Protein AF-A0A1U7NPC9-F1 (afdb_monomer_lite)

Organism: NCBI:txid1862672

Structure (mmCIF, N/CA/C/O backbone):
data_AF-A0A1U7NPC9-F1
#
_entry.id   AF-A0A1U7NPC9-F1
#
loop_
_atom_site.group_PDB
_atom_site.id
_atom_site.type_symbol
_atom_site.label_atom_id
_atom_site.label_alt_id
_atom_site.label_comp_id
_atom_site.label_asym_id
_atom_site.label_entity_id
_atom_site.label_seq_id
_atom_site.pdbx_PDB_ins_code
_atom_site.Cartn_x
_atom_site.Cartn_y
_atom_site.Cartn_z
_atom_site.occupancy
_atom_site.B_iso_or_equiv
_atom_site.auth_seq_id
_atom_site.auth_comp_id
_atom_site.auth_asym_id
_atom_site.auth_atom_id
_atom_site.pdbx_PDB_model_num
ATOM 1 N N . MET A 1 1 ? -21.004 -5.053 -0.725 1.00 78.94 1 MET A N 1
ATOM 2 C CA . MET A 1 1 ? -20.638 -3.630 -0.876 1.00 78.94 1 MET A CA 1
ATOM 3 C C . MET A 1 1 ? -19.327 -3.450 -0.139 1.00 78.94 1 MET A C 1
ATOM 5 O O . MET A 1 1 ? -19.236 -3.995 0.951 1.00 78.94 1 MET A O 1
ATOM 9 N N . LYS A 1 2 ? -18.333 -2.809 -0.755 1.00 88.62 2 LYS A N 1
ATOM 10 C CA . LYS A 1 2 ? -17.000 -2.574 -0.176 1.00 88.62 2 LYS A CA 1
ATOM 11 C C . LYS A 1 2 ? -16.829 -1.074 0.051 1.00 88.62 2 LYS A C 1
ATOM 13 O O . LYS A 1 2 ? -17.368 -0.301 -0.744 1.00 88.62 2 LYS A O 1
ATOM 18 N N . LEU A 1 3 ? -16.157 -0.678 1.129 1.00 96.06 3 LEU A N 1
ATOM 19 C CA . LEU A 1 3 ? -15.933 0.728 1.478 1.00 96.06 3 LEU A CA 1
ATOM 20 C C . LEU A 1 3 ? -14.431 0.991 1.530 1.00 96.06 3 LEU A C 1
ATOM 22 O O . LEU A 1 3 ? -13.695 0.305 2.239 1.00 96.06 3 LEU A O 1
ATOM 26 N N . GLY A 1 4 ? -13.998 1.980 0.750 1.00 96.75 4 GLY A N 1
ATOM 27 C CA . GLY A 1 4 ? -12.592 2.317 0.575 1.00 96.75 4 GLY A CA 1
ATOM 28 C C . GLY A 1 4 ? -12.197 3.612 1.273 1.00 96.75 4 GLY A C 1
ATOM 29 O O . GLY A 1 4 ? -12.998 4.544 1.356 1.00 96.75 4 GLY A O 1
ATOM 30 N N . LEU A 1 5 ? -10.958 3.662 1.749 1.00 97.19 5 LEU A N 1
ATOM 31 C CA . LEU A 1 5 ? -10.271 4.886 2.152 1.00 97.19 5 LEU A CA 1
ATOM 32 C C . LEU A 1 5 ? -9.219 5.248 1.105 1.00 97.19 5 LEU A C 1
ATOM 34 O O . LEU A 1 5 ? -8.660 4.363 0.463 1.00 97.19 5 LEU A O 1
ATOM 38 N N . SER A 1 6 ? -8.929 6.537 0.966 1.00 96.06 6 SER A N 1
ATOM 39 C CA . SER A 1 6 ? -7.801 7.025 0.172 1.00 96.06 6 SER A CA 1
ATOM 40 C C . SER A 1 6 ? -6.737 7.567 1.111 1.00 96.06 6 SER A C 1
ATOM 42 O O . SER A 1 6 ? -7.057 8.311 2.038 1.00 96.06 6 SER A O 1
ATOM 44 N N . LEU A 1 7 ? -5.486 7.198 0.865 1.00 94.19 7 LEU A N 1
ATOM 45 C CA . LEU A 1 7 ? -4.335 7.639 1.632 1.00 94.19 7 LEU A CA 1
ATOM 46 C C . LEU A 1 7 ? -3.258 8.202 0.701 1.00 94.19 7 LEU A C 1
ATOM 48 O O . LEU A 1 7 ? -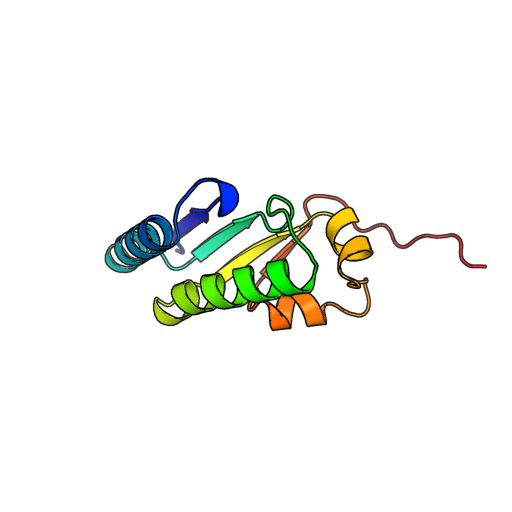2.930 7.604 -0.320 1.00 94.19 7 LEU A O 1
ATOM 52 N N . TYR A 1 8 ? -2.703 9.344 1.092 1.00 91.50 8 TYR A N 1
ATOM 53 C CA . TYR A 1 8 ? -1.580 10.005 0.434 1.00 91.50 8 TYR A CA 1
ATOM 54 C C . TYR A 1 8 ? -0.423 10.024 1.436 1.00 91.50 8 TYR A C 1
ATOM 56 O O . TYR A 1 8 ? -0.406 10.878 2.328 1.00 91.50 8 TYR A O 1
ATOM 64 N N . PRO A 1 9 ? 0.458 9.009 1.400 1.00 83.12 9 PRO A N 1
ATOM 65 C CA . PRO A 1 9 ? 1.355 8.716 2.512 1.00 83.12 9 PRO A CA 1
ATOM 66 C C . PRO A 1 9 ? 2.378 9.826 2.801 1.00 83.12 9 PRO A C 1
ATOM 68 O O . PRO A 1 9 ? 2.854 9.960 3.924 1.00 83.12 9 PRO A O 1
ATOM 71 N N . GLU A 1 10 ? 2.673 10.665 1.810 1.00 83.88 10 GLU A N 1
ATOM 72 C CA . GLU A 1 10 ? 3.558 11.824 1.917 1.00 83.88 10 GLU A CA 1
ATOM 73 C C . GLU A 1 10 ? 2.996 12.966 2.784 1.00 83.88 10 GLU A C 1
ATOM 75 O O . GLU A 1 10 ? 3.730 13.881 3.157 1.00 83.88 10 GLU A O 1
ATOM 80 N N . GLN A 1 11 ? 1.696 12.939 3.093 1.00 86.88 11 GLN A N 1
ATOM 81 C CA . GLN A 1 11 ? 0.996 14.039 3.764 1.00 86.88 11 GLN A CA 1
ATOM 82 C C . GLN A 1 11 ? 0.876 13.851 5.280 1.00 86.88 11 GLN A C 1
ATOM 84 O O . GLN A 1 11 ? 0.558 14.805 5.986 1.00 86.88 11 GLN A O 1
ATOM 89 N N . GLU A 1 12 ? 1.122 12.642 5.789 1.00 86.75 12 GLU A N 1
ATOM 90 C CA . GLU A 1 12 ? 0.770 12.248 7.155 1.00 86.75 12 GLU A CA 1
ATOM 91 C C . GLU A 1 12 ? 1.902 11.464 7.833 1.00 86.75 12 GLU A C 1
ATOM 93 O O . GLU A 1 12 ? 2.679 10.760 7.187 1.00 86.75 12 GLU A O 1
ATOM 98 N N . SER A 1 13 ? 1.990 11.537 9.164 1.00 91.12 13 SER A N 1
ATOM 99 C CA . SER A 1 13 ? 2.915 10.690 9.925 1.00 91.12 13 SER A CA 1
ATOM 100 C C . SER A 1 13 ? 2.432 9.236 9.981 1.00 91.12 13 SER A C 1
ATOM 102 O O . SER A 1 13 ? 1.237 8.946 9.880 1.00 91.12 13 SER A O 1
ATOM 104 N N . LYS A 1 14 ? 3.350 8.300 10.244 1.00 89.75 14 LYS A N 1
ATOM 105 C CA . LYS A 1 14 ? 3.024 6.873 10.404 1.00 89.75 14 LYS A CA 1
ATOM 106 C C . LYS A 1 14 ? 1.952 6.630 11.472 1.00 89.75 14 LYS A C 1
ATOM 108 O O . LYS A 1 14 ? 1.056 5.812 11.281 1.00 89.75 14 LYS A O 1
ATOM 113 N N . GLU A 1 15 ? 2.006 7.369 12.577 1.00 94.44 15 GLU A N 1
ATOM 114 C CA . GLU A 1 15 ? 1.040 7.270 13.673 1.00 94.44 15 GLU A CA 1
ATOM 115 C C . GLU A 1 15 ? -0.353 7.752 13.250 1.00 94.44 15 GLU A C 1
ATOM 117 O O . GLU A 1 15 ? -1.359 7.140 13.619 1.00 94.44 15 GLU A O 1
ATOM 122 N N . GLN A 1 16 ? -0.422 8.833 12.464 1.00 96.31 16 GLN A N 1
ATOM 123 C CA . GLN A 1 16 ? -1.681 9.356 11.930 1.00 96.31 16 GLN A CA 1
ATOM 124 C C . GLN A 1 16 ? -2.302 8.372 10.936 1.00 96.31 16 GLN A C 1
ATOM 126 O O . GLN A 1 16 ? -3.500 8.092 11.019 1.00 96.31 16 GLN A O 1
ATOM 131 N N . ILE A 1 17 ? -1.477 7.788 10.063 1.00 95.44 17 ILE A N 1
ATOM 132 C CA . ILE A 1 17 ? -1.888 6.753 9.112 1.00 95.44 17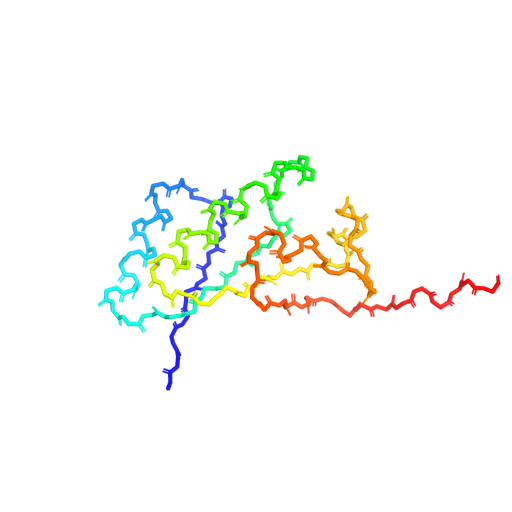 ILE A CA 1
ATOM 133 C C . ILE A 1 17 ? -2.467 5.545 9.851 1.00 95.44 17 ILE A C 1
ATOM 135 O O . ILE A 1 17 ? -3.593 5.128 9.579 1.00 95.44 17 ILE A O 1
ATOM 139 N N . GLU A 1 18 ? -1.746 5.000 10.832 1.00 96.06 18 GLU A N 1
ATOM 140 C CA . GLU A 1 18 ? -2.205 3.830 11.583 1.00 96.06 18 GLU A CA 1
ATOM 141 C C . GLU A 1 18 ? -3.513 4.115 12.341 1.00 96.06 18 GLU A C 1
ATOM 143 O O . GLU A 1 18 ? -4.431 3.287 12.344 1.00 96.06 18 GLU A O 1
ATOM 148 N N . ALA A 1 19 ? -3.641 5.297 12.953 1.00 97.75 19 ALA A N 1
ATOM 149 C CA . ALA A 1 19 ? -4.869 5.712 13.626 1.00 97.75 19 ALA A CA 1
ATOM 150 C C . ALA A 1 19 ? -6.056 5.824 12.651 1.00 97.75 19 ALA A C 1
ATOM 152 O O . ALA A 1 19 ? -7.159 5.366 12.970 1.00 97.75 19 ALA A O 1
ATOM 153 N N . TYR A 1 20 ? -5.829 6.383 11.460 1.00 97.56 20 TYR A N 1
ATOM 154 C CA . TYR A 1 20 ? -6.837 6.515 10.410 1.00 97.56 20 TYR A CA 1
ATOM 155 C C . TYR A 1 20 ? -7.318 5.150 9.904 1.00 97.56 20 TYR A C 1
ATOM 157 O O . TYR A 1 20 ? -8.524 4.886 9.887 1.00 97.56 20 TYR A O 1
ATOM 165 N N . L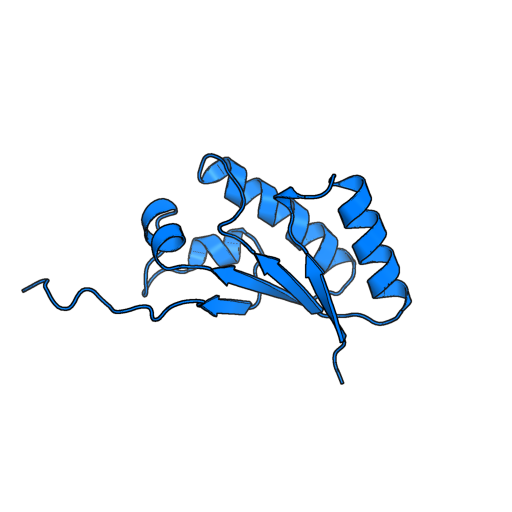EU A 1 21 ? -6.389 4.240 9.594 1.00 97.88 21 LEU A N 1
ATOM 166 C CA . LEU A 1 21 ? -6.718 2.894 9.124 1.00 97.88 21 LEU A CA 1
ATOM 167 C C . LEU A 1 21 ? -7.451 2.078 10.197 1.00 97.88 21 LEU A C 1
ATOM 169 O O . LEU A 1 21 ? -8.443 1.411 9.888 1.00 97.88 21 LEU A O 1
ATOM 173 N N . LYS A 1 22 ? -7.044 2.175 11.470 1.00 98.12 22 LYS A N 1
ATOM 174 C CA . LYS A 1 22 ? -7.760 1.536 12.592 1.00 98.12 22 LYS A CA 1
ATOM 175 C C . LYS A 1 22 ? -9.187 2.052 12.729 1.00 98.12 22 LYS A C 1
ATOM 177 O O . LYS A 1 22 ? -10.110 1.272 12.973 1.00 98.12 22 LYS A O 1
ATOM 182 N N . MET A 1 23 ? -9.379 3.362 12.581 1.00 98.25 23 MET A N 1
ATOM 183 C CA . MET A 1 23 ? -10.705 3.966 12.626 1.00 98.25 23 MET A CA 1
ATOM 184 C C . MET A 1 23 ? -11.581 3.455 11.478 1.00 98.25 23 MET A C 1
ATOM 186 O O . MET A 1 23 ? -12.714 3.054 11.731 1.00 98.25 23 MET A O 1
ATOM 190 N N . GLY A 1 24 ? -11.065 3.414 10.247 1.00 98.00 24 GLY A N 1
ATOM 191 C CA . GLY A 1 24 ? -11.799 2.868 9.104 1.00 98.00 24 GLY A CA 1
ATOM 192 C C . GLY A 1 24 ? -12.210 1.412 9.303 1.00 98.00 24 GLY A C 1
ATOM 193 O O . GLY A 1 24 ? -13.383 1.077 9.135 1.00 98.00 24 GLY A O 1
ATOM 194 N N . ALA A 1 25 ? -11.285 0.572 9.772 1.00 97.75 25 ALA A N 1
ATOM 195 C CA . ALA A 1 25 ? -11.533 -0.850 9.985 1.00 97.75 25 ALA A CA 1
ATOM 196 C C . ALA A 1 25 ? -12.634 -1.060 11.035 1.00 97.75 25 ALA A C 1
ATOM 198 O O . ALA A 1 25 ? -13.548 -1.862 10.844 1.00 97.75 25 ALA A O 1
ATOM 199 N N . LYS A 1 26 ? -12.630 -0.255 12.110 1.00 98.06 26 LYS A N 1
ATOM 200 C CA . LYS A 1 26 ? -13.695 -0.244 13.129 1.00 98.06 26 LYS A CA 1
ATOM 201 C C . LYS A 1 26 ? -15.085 0.045 12.542 1.00 98.06 26 LYS A C 1
ATOM 203 O O . LYS A 1 26 ? -16.074 -0.444 13.083 1.00 98.06 26 LYS A O 1
ATOM 208 N N . TYR A 1 27 ? -15.172 0.832 11.470 1.00 97.50 27 TYR A N 1
ATOM 209 C CA . TYR A 1 27 ? -16.429 1.167 10.792 1.00 97.50 27 TYR A CA 1
ATOM 210 C C . TYR A 1 27 ? -16.715 0.304 9.550 1.00 97.50 27 TYR A C 1
ATOM 212 O O . TYR A 1 27 ? -17.688 0.567 8.846 1.00 97.50 27 TYR A O 1
ATOM 220 N N . GLY A 1 28 ? -15.924 -0.747 9.306 1.00 96.94 28 GLY A N 1
ATOM 221 C CA . GLY A 1 28 ? -16.162 -1.719 8.236 1.00 96.94 28 GLY A CA 1
ATOM 222 C C . GLY A 1 28 ? -15.597 -1.332 6.868 1.00 96.94 28 GLY A C 1
ATOM 223 O O . GLY A 1 28 ? -16.069 -1.857 5.862 1.00 96.94 28 GLY A O 1
ATOM 224 N N . PHE A 1 29 ? -14.621 -0.422 6.817 1.00 98.31 29 PHE A N 1
ATOM 225 C CA . PHE A 1 29 ? -13.833 -0.189 5.606 1.00 98.31 29 PHE A CA 1
ATOM 226 C C . PHE A 1 29 ? -12.833 -1.330 5.412 1.00 98.31 29 PHE A C 1
ATOM 228 O O . PHE A 1 29 ? -12.202 -1.771 6.370 1.00 98.31 29 PHE A O 1
ATOM 235 N N . ASP A 1 30 ? -12.714 -1.800 4.174 1.00 97.31 30 ASP A N 1
ATOM 236 C CA . ASP A 1 30 ? -11.952 -2.996 3.798 1.00 97.31 30 ASP A CA 1
ATOM 237 C C . ASP A 1 30 ? -11.086 -2.791 2.543 1.00 97.31 30 ASP A C 1
ATOM 239 O O . ASP A 1 30 ? -10.397 -3.711 2.102 1.00 97.31 30 ASP A O 1
ATOM 243 N N . TYR A 1 31 ? -11.103 -1.587 1.961 1.00 97.69 31 TYR A N 1
ATOM 244 C CA . TYR A 1 31 ? -10.264 -1.193 0.825 1.00 97.69 31 TYR A CA 1
ATOM 245 C C . TYR A 1 31 ? -9.421 0.037 1.152 1.00 97.69 31 TYR A C 1
ATOM 247 O O . TYR A 1 31 ? -9.901 0.982 1.779 1.00 97.69 31 TYR A O 1
ATOM 255 N N . LEU A 1 32 ? -8.172 0.034 0.700 1.00 97.62 32 LEU A N 1
ATOM 256 C CA . LEU A 1 32 ? -7.258 1.160 0.816 1.00 97.62 32 LEU A CA 1
ATOM 257 C C . LEU A 1 32 ? -6.697 1.496 -0.561 1.00 97.62 32 LEU A C 1
ATOM 259 O O . LEU A 1 32 ? -6.004 0.685 -1.157 1.00 97.62 32 LEU A O 1
ATOM 263 N N . PHE A 1 33 ? -6.981 2.696 -1.042 1.00 96.62 33 PHE A N 1
ATOM 264 C CA . PHE A 1 33 ? -6.339 3.287 -2.207 1.00 96.62 33 PHE A CA 1
ATOM 265 C C . PHE A 1 33 ? -5.140 4.128 -1.760 1.00 96.62 33 PHE A C 1
ATOM 267 O O . PHE A 1 33 ? -5.279 4.929 -0.832 1.00 96.62 33 PHE A O 1
ATOM 274 N N . THR A 1 34 ? -3.994 3.998 -2.429 1.00 94.31 34 THR A N 1
ATOM 275 C CA . THR A 1 34 ? -2.808 4.826 -2.174 1.00 94.31 34 THR A CA 1
ATOM 276 C C . THR A 1 34 ? -2.087 5.222 -3.457 1.00 94.31 34 THR A C 1
ATOM 278 O O . THR A 1 34 ? -1.952 4.413 -4.372 1.00 94.31 34 THR A O 1
ATOM 281 N N . SER A 1 35 ? -1.568 6.451 -3.507 1.00 91.19 35 SER A N 1
ATOM 282 C CA . SER A 1 35 ? -0.619 6.860 -4.553 1.00 91.19 35 SER A CA 1
ATOM 283 C C . SER A 1 35 ? 0.768 6.308 -4.241 1.00 91.19 35 SER A C 1
ATOM 285 O O . SER A 1 35 ? 1.253 6.483 -3.123 1.00 91.19 35 SER A O 1
ATOM 287 N N . ILE A 1 36 ? 1.407 5.648 -5.211 1.00 86.00 36 ILE A N 1
ATOM 288 C CA . ILE A 1 36 ? 2.764 5.102 -5.052 1.00 86.00 36 ILE A CA 1
ATOM 289 C C . ILE A 1 36 ? 3.831 6.092 -5.538 1.00 86.00 36 ILE A C 1
ATOM 291 O O . ILE A 1 36 ? 4.908 6.188 -4.956 1.00 86.00 36 ILE A O 1
ATOM 295 N N . PHE A 1 37 ? 3.534 6.870 -6.580 1.00 79.00 37 PHE A N 1
ATOM 296 C CA . PHE A 1 37 ? 4.520 7.731 -7.244 1.00 79.00 37 PHE A CA 1
ATOM 297 C C . PHE A 1 37 ? 4.785 9.071 -6.533 1.00 79.00 37 PHE A C 1
ATOM 299 O O . PHE A 1 37 ? 5.665 9.810 -6.964 1.00 79.00 37 PHE A O 1
ATOM 306 N N . SER A 1 38 ? 4.026 9.402 -5.482 1.00 74.00 38 SER A N 1
ATOM 307 C CA . SER A 1 38 ? 4.172 10.660 -4.728 1.00 74.00 38 SER A CA 1
ATOM 308 C C . SER A 1 38 ? 5.258 10.615 -3.642 1.00 74.00 38 SER A C 1
ATOM 310 O O . SER A 1 38 ? 5.517 11.634 -3.006 1.00 74.00 38 SER A O 1
ATOM 312 N N . VAL A 1 39 ? 5.853 9.444 -3.387 1.00 78.25 39 VAL A N 1
ATOM 313 C CA . VAL A 1 39 ? 6.842 9.246 -2.319 1.00 78.25 39 VAL A CA 1
ATOM 314 C C . VAL A 1 39 ? 8.254 9.406 -2.880 1.00 78.25 39 VAL A C 1
ATOM 316 O O . VAL A 1 39 ? 8.661 8.664 -3.773 1.00 78.25 39 VAL A O 1
ATOM 319 N N . ASP A 1 40 ? 9.006 10.357 -2.328 1.00 79.25 40 ASP A N 1
ATOM 320 C CA . ASP A 1 40 ? 10.408 10.586 -2.677 1.00 79.25 40 ASP A CA 1
ATOM 321 C C . ASP A 1 40 ? 11.336 9.607 -1.940 1.00 79.25 40 ASP A C 1
ATOM 323 O O . ASP A 1 40 ? 11.167 9.344 -0.749 1.00 79.25 40 ASP A O 1
ATOM 327 N N . GLY A 1 41 ? 12.363 9.109 -2.631 1.00 85.31 41 GLY A N 1
ATOM 328 C CA . GLY A 1 41 ? 13.385 8.246 -2.042 1.00 85.31 41 GLY A CA 1
ATOM 329 C C . GLY A 1 41 ? 14.137 7.412 -3.074 1.00 85.31 41 GLY A C 1
ATOM 330 O O . GLY A 1 41 ? 13.881 7.473 -4.278 1.00 85.31 41 GLY A O 1
ATOM 331 N N . THR A 1 42 ? 15.087 6.620 -2.594 1.00 88.81 42 THR A N 1
ATOM 332 C CA . THR A 1 42 ? 15.660 5.509 -3.361 1.00 88.81 42 THR A CA 1
ATOM 333 C C . THR A 1 42 ? 14.625 4.401 -3.550 1.00 88.81 42 THR A C 1
ATOM 335 O O . THR A 1 42 ? 13.652 4.300 -2.800 1.00 88.81 42 THR A O 1
ATOM 338 N N . LYS A 1 43 ? 14.846 3.528 -4.538 1.00 85.81 43 LYS A N 1
ATOM 339 C CA . LYS A 1 43 ? 13.986 2.362 -4.783 1.00 85.81 43 LYS A CA 1
ATOM 340 C C . LYS A 1 43 ? 13.782 1.540 -3.506 1.00 85.81 43 LYS A C 1
ATOM 342 O O . LYS A 1 43 ? 12.662 1.148 -3.195 1.00 85.81 43 LYS A O 1
ATOM 347 N N . GLU A 1 44 ? 14.858 1.290 -2.769 1.00 89.62 44 GLU A N 1
ATOM 348 C CA . GLU A 1 44 ? 14.848 0.492 -1.546 1.00 89.62 44 GLU A CA 1
ATOM 349 C C . GLU A 1 44 ? 14.048 1.171 -0.427 1.00 89.62 44 GLU A C 1
ATOM 351 O O . GLU A 1 44 ? 13.251 0.510 0.237 1.00 89.62 44 GLU A O 1
ATOM 356 N N . GLU A 1 45 ? 14.203 2.488 -0.253 1.00 90.81 45 GLU A N 1
ATOM 357 C CA . GLU A 1 45 ? 13.426 3.267 0.723 1.00 90.81 45 GLU A CA 1
ATOM 358 C C . GLU A 1 45 ? 11.930 3.243 0.396 1.00 90.81 45 GLU A C 1
ATOM 360 O O . GLU A 1 45 ? 11.111 3.046 1.292 1.00 90.81 45 GLU A O 1
ATOM 365 N N . ILE A 1 46 ? 11.568 3.376 -0.884 1.00 89.75 46 ILE A N 1
ATOM 366 C CA . ILE A 1 46 ? 10.171 3.330 -1.328 1.00 89.75 46 ILE A CA 1
ATOM 367 C C . ILE A 1 46 ? 9.582 1.930 -1.110 1.00 89.75 46 ILE A C 1
ATOM 369 O O . ILE A 1 46 ? 8.484 1.803 -0.567 1.00 89.75 46 ILE A O 1
ATOM 373 N N . ILE A 1 47 ? 10.308 0.867 -1.478 1.00 91.19 47 ILE A N 1
ATOM 374 C CA . ILE A 1 47 ? 9.871 -0.518 -1.237 1.00 91.19 47 ILE A CA 1
ATOM 375 C C . ILE A 1 47 ? 9.624 -0.748 0.251 1.00 91.19 47 ILE A C 1
ATOM 377 O O . ILE A 1 47 ? 8.553 -1.227 0.625 1.00 91.19 47 ILE A O 1
ATOM 381 N N . GLN A 1 48 ? 10.589 -0.383 1.097 1.00 93.25 48 GLN A N 1
ATOM 382 C CA . GLN A 1 48 ? 10.482 -0.576 2.537 1.00 93.25 48 GLN A CA 1
ATOM 383 C C . GLN A 1 48 ? 9.314 0.224 3.126 1.00 93.25 48 GLN A C 1
ATOM 385 O O . GLN A 1 48 ? 8.557 -0.298 3.946 1.00 93.25 48 GLN A O 1
ATOM 390 N N . TYR A 1 49 ? 9.128 1.468 2.683 1.00 92.81 49 TYR A N 1
ATOM 391 C CA . TYR A 1 49 ? 8.016 2.303 3.118 1.00 92.81 49 TYR A CA 1
ATOM 392 C C . TYR A 1 49 ? 6.666 1.634 2.832 1.00 92.81 49 TYR A C 1
ATOM 394 O O . TYR A 1 49 ? 5.835 1.481 3.733 1.00 92.81 49 TYR A O 1
ATOM 402 N N . PHE A 1 50 ? 6.457 1.182 1.591 1.00 94.31 50 PHE A N 1
ATOM 403 C CA . PHE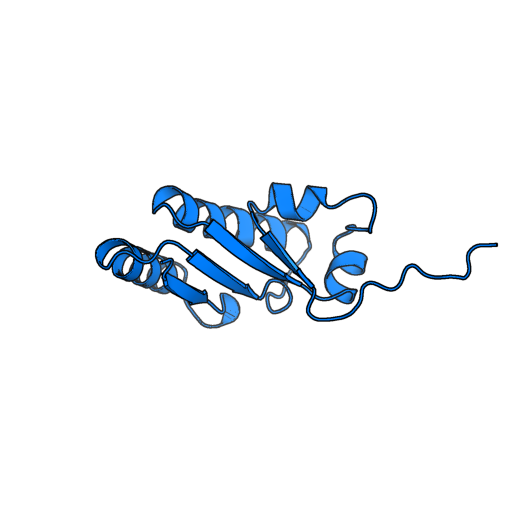 A 1 50 ? 5.206 0.533 1.217 1.00 94.31 50 PHE A CA 1
ATOM 404 C C . PHE A 1 50 ? 5.035 -0.830 1.882 1.00 94.31 50 PHE A C 1
ATOM 406 O O . PHE A 1 50 ? 3.923 -1.129 2.293 1.00 94.31 50 PHE A O 1
ATOM 413 N N . GLN A 1 51 ? 6.099 -1.606 2.100 1.00 95.50 51 GLN A N 1
ATOM 414 C CA . GLN A 1 51 ? 6.031 -2.840 2.893 1.00 95.50 51 GLN A CA 1
ATOM 415 C C . GLN A 1 51 ? 5.503 -2.598 4.309 1.00 95.50 51 GLN A C 1
ATOM 417 O O . GLN A 1 51 ? 4.672 -3.357 4.807 1.00 95.50 51 GLN A O 1
ATOM 422 N N . GLU A 1 52 ? 5.976 -1.545 4.977 1.00 94.94 52 GLU A N 1
ATOM 423 C CA . GLU A 1 52 ? 5.499 -1.202 6.315 1.00 94.94 52 GLU A CA 1
ATOM 424 C C . GLU A 1 52 ? 4.039 -0.730 6.293 1.00 94.94 52 GLU A C 1
ATOM 426 O O . GLU A 1 52 ? 3.247 -1.135 7.149 1.00 94.94 52 GLU A O 1
ATOM 431 N N . LEU A 1 53 ? 3.669 0.089 5.305 1.00 95.38 53 LEU A N 1
ATOM 432 C CA . LEU A 1 53 ? 2.308 0.594 5.137 1.00 95.38 53 LEU A CA 1
ATOM 433 C C . LEU A 1 53 ? 1.307 -0.529 4.838 1.00 95.38 53 LEU A C 1
ATOM 435 O O . LEU A 1 53 ? 0.278 -0.643 5.509 1.00 95.38 53 LEU A O 1
ATOM 439 N N . THR A 1 54 ? 1.602 -1.364 3.842 1.00 97.19 54 THR A N 1
ATOM 440 C CA . THR A 1 54 ? 0.732 -2.474 3.439 1.00 97.19 54 THR A CA 1
ATOM 441 C C . THR A 1 54 ? 0.635 -3.503 4.545 1.00 97.19 54 THR A C 1
ATOM 443 O O . THR A 1 54 ? -0.460 -3.989 4.806 1.00 97.19 54 THR A O 1
ATOM 446 N N . LYS A 1 55 ? 1.711 -3.734 5.306 1.00 97.94 55 LYS A N 1
ATOM 447 C CA . LYS A 1 55 ? 1.647 -4.569 6.503 1.00 97.94 55 LYS A CA 1
ATOM 448 C C . LYS A 1 55 ? 0.611 -4.061 7.514 1.00 97.94 55 LYS A C 1
ATOM 450 O O . LYS A 1 55 ? -0.186 -4.860 8.001 1.00 97.94 55 LYS A O 1
ATOM 455 N N . ILE A 1 56 ? 0.599 -2.762 7.828 1.00 96.94 56 ILE A N 1
ATOM 456 C CA . ILE A 1 56 ? -0.398 -2.179 8.747 1.00 96.94 56 ILE A CA 1
ATOM 457 C C . ILE A 1 56 ? -1.814 -2.367 8.187 1.00 96.94 56 ILE A C 1
ATOM 459 O O . ILE A 1 56 ? -2.728 -2.750 8.917 1.00 96.94 56 ILE A O 1
ATOM 463 N N . ALA A 1 57 ? -1.997 -2.112 6.891 1.00 97.94 57 ALA A N 1
ATOM 464 C CA . ALA A 1 57 ? -3.286 -2.246 6.224 1.00 97.94 57 ALA A CA 1
ATOM 465 C C . ALA A 1 57 ? -3.787 -3.707 6.226 1.00 97.94 57 ALA A C 1
ATOM 467 O O . ALA A 1 57 ? -4.928 -3.977 6.602 1.00 97.94 57 ALA A O 1
ATOM 468 N N . HIS A 1 58 ? -2.929 -4.664 5.881 1.00 98.38 58 HIS A N 1
ATOM 469 C CA . HIS A 1 58 ? -3.248 -6.092 5.851 1.00 98.38 58 HIS A CA 1
ATOM 470 C C . HIS A 1 58 ? -3.547 -6.651 7.241 1.00 98.38 58 HIS A C 1
ATOM 472 O O . HIS A 1 58 ? -4.514 -7.397 7.393 1.00 98.38 58 HIS A O 1
ATOM 478 N N . ASP A 1 59 ? -2.793 -6.244 8.270 1.00 98.19 59 ASP A N 1
ATOM 479 C CA . ASP A 1 59 ? -3.058 -6.630 9.665 1.00 98.19 59 ASP A CA 1
ATOM 480 C C . ASP A 1 59 ? -4.454 -6.150 10.138 1.00 98.19 59 ASP A C 1
ATOM 482 O O . ASP A 1 59 ? -5.043 -6.736 11.049 1.00 98.19 59 ASP A O 1
ATOM 486 N N . LEU A 1 60 ? -5.009 -5.111 9.500 1.00 98.06 60 LEU A N 1
ATOM 487 C CA . LEU A 1 60 ? -6.357 -4.577 9.736 1.00 98.06 60 LEU A CA 1
ATOM 488 C C . LEU A 1 60 ? -7.424 -5.123 8.766 1.00 98.06 60 LEU A C 1
ATOM 490 O O . LEU A 1 60 ? -8.600 -4.789 8.914 1.00 98.06 60 LEU A O 1
ATOM 494 N N . GLY A 1 61 ? -7.042 -5.976 7.811 1.00 97.75 61 GLY A N 1
ATOM 495 C CA . GLY A 1 61 ? -7.948 -6.629 6.863 1.00 97.75 61 GLY A CA 1
ATOM 496 C C . GLY A 1 61 ? -8.253 -5.838 5.588 1.00 97.75 61 GLY A C 1
ATOM 497 O O . GLY A 1 61 ? -9.211 -6.180 4.894 1.00 97.75 61 GLY A O 1
ATOM 498 N N . TYR A 1 62 ? -7.473 -4.802 5.269 1.00 98.38 62 TYR A N 1
ATOM 499 C CA . TYR A 1 62 ? -7.627 -4.057 4.019 1.00 98.38 62 TYR A CA 1
ATOM 500 C C . TYR A 1 62 ? -7.061 -4.818 2.817 1.00 98.38 62 TYR A C 1
ATOM 502 O O . TYR A 1 62 ? -6.065 -5.527 2.933 1.00 98.38 62 TYR A O 1
ATOM 510 N N . VAL A 1 63 ? -7.657 -4.594 1.647 1.00 98.00 63 VAL A N 1
ATOM 511 C CA . VAL A 1 63 ? -7.036 -4.834 0.335 1.00 98.00 63 VAL A CA 1
ATOM 512 C C . VAL A 1 63 ? -6.439 -3.519 -0.163 1.00 98.00 63 VAL A C 1
ATOM 514 O O . VAL A 1 63 ? -7.130 -2.498 -0.137 1.00 98.00 63 VAL A O 1
ATOM 517 N N . VAL A 1 64 ? -5.187 -3.536 -0.623 1.00 97.88 64 VAL A N 1
ATOM 518 C CA . VAL A 1 64 ? -4.454 -2.331 -1.037 1.00 97.88 64 VAL A CA 1
ATOM 519 C C . VAL A 1 64 ? -4.414 -2.186 -2.561 1.00 97.88 64 VAL A C 1
ATOM 521 O O . VAL A 1 64 ? -3.862 -3.025 -3.272 1.00 97.88 64 VAL A O 1
ATOM 524 N N . ASP A 1 65 ? -4.977 -1.082 -3.046 1.00 95.56 65 ASP A N 1
ATOM 525 C CA . ASP A 1 65 ? -4.928 -0.606 -4.428 1.00 95.56 65 ASP A CA 1
ATOM 526 C C . ASP A 1 65 ? -3.877 0.504 -4.559 1.00 95.56 65 ASP A C 1
ATOM 528 O O . ASP A 1 65 ? -3.973 1.550 -3.912 1.00 95.56 65 ASP A O 1
ATOM 532 N N . GLY A 1 66 ? -2.851 0.242 -5.364 1.00 93.88 66 GLY A N 1
ATOM 533 C CA . GLY A 1 66 ? -1.735 1.139 -5.618 1.00 93.88 66 GLY A CA 1
ATOM 534 C C . GLY A 1 66 ? -1.865 1.846 -6.959 1.00 93.88 66 GLY A C 1
ATOM 535 O O . GLY A 1 66 ? -1.836 1.200 -8.009 1.00 93.88 66 GLY A O 1
ATOM 536 N N . ASP A 1 67 ? -1.939 3.173 -6.924 1.00 91.56 67 ASP A N 1
ATOM 537 C CA . ASP A 1 67 ? -1.938 4.021 -8.110 1.00 91.56 67 ASP A CA 1
ATOM 538 C C . ASP A 1 67 ? -0.516 4.296 -8.587 1.00 91.56 67 ASP A C 1
ATOM 540 O O . ASP A 1 67 ? 0.337 4.795 -7.842 1.00 91.56 67 ASP A O 1
ATOM 544 N N . VAL A 1 68 ? -0.263 3.952 -9.844 1.00 86.88 68 VAL A N 1
ATOM 545 C CA . VAL A 1 68 ? 1.068 3.947 -10.446 1.00 86.88 68 VAL A CA 1
ATOM 546 C C . VAL A 1 68 ? 1.038 4.592 -11.823 1.00 86.88 68 VAL A C 1
ATOM 548 O O . VAL A 1 68 ? 0.101 4.428 -12.606 1.00 86.88 68 VAL A O 1
ATOM 551 N N . ASN A 1 69 ? 2.119 5.298 -12.144 1.00 81.31 69 ASN A N 1
ATOM 552 C CA . ASN A 1 69 ? 2.370 5.814 -13.483 1.00 81.31 69 ASN A CA 1
ATOM 553 C C . ASN A 1 69 ? 3.520 5.042 -14.152 1.00 81.31 69 ASN A C 1
ATOM 555 O O . ASN A 1 69 ? 4.315 4.362 -13.500 1.00 81.31 69 ASN A O 1
ATOM 559 N N . THR A 1 70 ? 3.617 5.153 -15.474 1.00 75.06 70 THR A N 1
ATOM 560 C CA . THR A 1 70 ? 4.656 4.488 -16.278 1.00 75.06 70 THR A CA 1
ATOM 561 C C . THR A 1 70 ? 6.077 4.918 -15.913 1.00 75.06 70 THR A C 1
ATOM 563 O O . THR A 1 70 ? 6.999 4.116 -16.022 1.00 75.06 70 THR A O 1
ATOM 566 N N . MET A 1 71 ? 6.270 6.145 -15.428 1.00 73.75 71 MET A N 1
ATOM 567 C CA . MET A 1 71 ? 7.587 6.639 -15.015 1.00 73.75 71 MET A CA 1
ATOM 568 C C . MET A 1 71 ? 8.108 5.904 -13.771 1.00 73.75 71 MET A C 1
ATOM 570 O O . MET A 1 71 ? 9.282 5.542 -13.712 1.00 73.75 71 MET A O 1
ATOM 574 N N . PHE A 1 72 ? 7.225 5.605 -12.814 1.00 75.25 72 PHE A N 1
ATOM 575 C CA . PHE A 1 72 ? 7.566 4.843 -11.615 1.00 75.25 72 PHE A CA 1
ATOM 576 C C . PHE A 1 72 ? 8.045 3.426 -11.956 1.00 75.25 72 PHE A C 1
ATOM 578 O O . PHE A 1 72 ? 8.965 2.918 -11.313 1.00 75.25 72 PHE A O 1
ATOM 585 N N . PHE A 1 73 ? 7.468 2.806 -12.993 1.00 76.50 73 PHE A N 1
ATOM 586 C CA . PHE A 1 73 ? 7.904 1.497 -13.483 1.00 76.50 73 PHE A CA 1
ATOM 587 C C . PHE A 1 73 ? 9.360 1.527 -13.952 1.00 76.50 73 PHE A C 1
ATOM 589 O O . PHE A 1 73 ? 10.173 0.731 -13.482 1.00 76.50 73 PHE A O 1
ATOM 596 N N . GLU A 1 74 ? 9.696 2.479 -14.828 1.00 70.56 74 GLU A N 1
ATOM 597 C CA . GLU A 1 74 ? 11.042 2.608 -15.397 1.00 70.56 74 GLU A CA 1
ATOM 598 C C . GLU A 1 74 ? 12.097 2.887 -14.319 1.00 70.56 74 GLU A C 1
ATOM 600 O O . GLU A 1 74 ? 13.188 2.317 -14.354 1.00 70.56 74 GLU A O 1
ATOM 605 N N . GLN A 1 75 ? 11.764 3.719 -13.329 1.00 71.50 75 GLN A N 1
ATOM 606 C CA . GLN A 1 75 ? 12.687 4.102 -12.257 1.00 71.50 75 GLN A CA 1
ATOM 607 C C . GLN A 1 75 ? 12.920 2.991 -11.227 1.00 71.50 75 GLN A C 1
ATOM 609 O O . GLN A 1 75 ? 14.016 2.885 -10.680 1.00 71.50 75 GLN A O 1
ATOM 614 N N . ASN A 1 76 ? 11.921 2.140 -10.980 1.00 69.94 76 ASN A N 1
ATOM 615 C CA . ASN A 1 76 ? 11.987 1.104 -9.945 1.00 69.94 76 ASN A CA 1
ATOM 616 C C . ASN A 1 76 ? 12.241 -0.303 -10.508 1.00 69.94 76 ASN A C 1
ATOM 618 O O . ASN A 1 76 ? 12.225 -1.289 -9.767 1.00 69.94 76 ASN A O 1
ATOM 622 N N . GLY A 1 77 ? 12.547 -0.412 -11.803 1.00 67.81 77 GLY A N 1
ATOM 623 C CA . GLY A 1 77 ? 12.897 -1.672 -12.461 1.00 67.81 77 GLY A CA 1
ATOM 624 C C . GLY A 1 77 ? 11.712 -2.609 -12.694 1.00 67.81 77 GLY A C 1
ATOM 625 O O . GLY A 1 77 ? 11.931 -3.798 -12.904 1.00 67.81 77 GLY A O 1
ATOM 626 N N . ALA A 1 78 ? 10.482 -2.092 -12.658 1.00 73.44 78 ALA A N 1
ATOM 627 C CA . ALA A 1 78 ? 9.309 -2.835 -13.098 1.00 73.44 78 ALA A CA 1
ATOM 628 C C . ALA A 1 78 ? 9.146 -2.707 -14.614 1.00 73.44 78 ALA A C 1
ATOM 630 O O . ALA A 1 78 ? 9.457 -1.678 -15.215 1.00 73.44 78 ALA A O 1
ATOM 631 N N . ASN A 1 79 ? 8.606 -3.740 -15.246 1.00 76.12 79 ASN A N 1
ATOM 632 C CA . ASN A 1 79 ? 8.197 -3.683 -16.644 1.00 76.12 79 ASN A CA 1
ATOM 633 C C . ASN A 1 79 ? 6.944 -4.541 -16.861 1.00 76.12 79 ASN A C 1
ATOM 635 O O . ASN A 1 79 ? 6.421 -5.141 -15.926 1.00 76.12 79 ASN A O 1
ATOM 639 N N . TYR A 1 80 ? 6.447 -4.582 -18.095 1.00 73.56 80 TYR A N 1
ATOM 640 C CA . TYR A 1 80 ? 5.239 -5.330 -18.463 1.00 73.56 80 TYR A CA 1
ATOM 641 C C . TYR A 1 80 ? 5.283 -6.813 -18.077 1.00 73.56 80 TYR A C 1
ATOM 643 O O . TYR A 1 80 ? 4.244 -7.389 -17.761 1.00 73.56 80 TYR A O 1
ATOM 651 N N . ASP A 1 81 ? 6.472 -7.411 -18.103 1.00 80.25 81 ASP A N 1
ATOM 652 C CA . ASP A 1 81 ? 6.694 -8.829 -17.833 1.00 80.25 81 ASP A CA 1
ATOM 653 C C . ASP A 1 81 ? 7.133 -9.087 -16.380 1.00 80.25 81 ASP A C 1
ATOM 655 O O . ASP A 1 81 ? 7.153 -10.238 -15.943 1.00 80.25 81 ASP A O 1
ATOM 659 N N . ASP A 1 82 ? 7.464 -8.036 -15.616 1.00 86.06 82 ASP A N 1
ATOM 660 C CA . ASP A 1 82 ? 7.922 -8.142 -14.230 1.00 86.06 82 ASP A CA 1
ATOM 661 C C . ASP A 1 82 ? 7.329 -7.049 -13.324 1.00 86.06 82 ASP A C 1
ATOM 663 O O . ASP A 1 82 ? 7.772 -5.897 -13.298 1.00 86.06 82 ASP A O 1
ATOM 667 N N . LEU A 1 83 ? 6.329 -7.462 -12.541 1.00 88.44 83 LEU A N 1
ATOM 668 C CA . LEU A 1 83 ? 5.646 -6.661 -11.520 1.00 88.44 83 LEU A CA 1
ATOM 669 C C . LEU A 1 83 ? 6.068 -7.054 -10.093 1.00 88.44 83 LEU A C 1
ATOM 671 O O . LEU A 1 83 ? 5.391 -6.692 -9.127 1.00 88.44 83 LEU A O 1
ATOM 675 N N . SER A 1 84 ? 7.147 -7.831 -9.939 1.00 90.25 84 SER A N 1
ATOM 676 C CA . SER A 1 84 ? 7.571 -8.397 -8.650 1.00 90.25 84 SER A CA 1
ATOM 677 C C . SER A 1 84 ? 7.814 -7.336 -7.579 1.00 90.25 84 SER A C 1
ATOM 679 O O . SER A 1 84 ? 7.500 -7.575 -6.416 1.00 90.25 84 SER A O 1
ATOM 681 N N . VAL A 1 85 ? 8.259 -6.140 -7.964 1.00 89.44 85 VAL A N 1
ATOM 682 C CA . VAL A 1 85 ? 8.479 -5.031 -7.028 1.00 89.44 85 VAL A CA 1
ATOM 683 C C . VAL A 1 85 ? 7.194 -4.600 -6.306 1.00 89.44 85 VAL A C 1
ATOM 685 O O . VAL A 1 85 ? 7.215 -4.338 -5.109 1.00 89.44 85 VAL A O 1
ATOM 688 N N . PHE A 1 86 ? 6.041 -4.605 -6.982 1.00 91.69 86 PHE A N 1
ATOM 689 C CA . PHE A 1 86 ? 4.763 -4.247 -6.354 1.00 91.69 86 PHE A CA 1
ATOM 690 C C . PHE A 1 86 ? 4.258 -5.356 -5.430 1.00 91.69 86 PHE A C 1
ATOM 692 O O . PHE A 1 86 ? 3.672 -5.089 -4.381 1.00 91.69 86 PHE A O 1
ATOM 699 N N . LYS A 1 87 ? 4.542 -6.613 -5.792 1.00 92.56 87 LYS A N 1
ATOM 700 C CA . LYS A 1 87 ? 4.299 -7.771 -4.926 1.00 92.56 87 LYS A CA 1
ATOM 701 C C . LYS A 1 87 ? 5.143 -7.679 -3.656 1.00 92.56 87 LYS A C 1
ATOM 703 O O . LYS A 1 87 ? 4.636 -7.953 -2.573 1.00 92.56 87 LYS A O 1
ATOM 708 N N . GLU A 1 88 ? 6.406 -7.291 -3.799 1.00 93.56 88 GLU A N 1
ATOM 709 C CA . GLU A 1 88 ? 7.335 -7.076 -2.693 1.00 93.56 88 GLU A CA 1
ATOM 710 C C . GLU A 1 88 ? 6.873 -5.938 -1.778 1.00 93.56 88 GLU A C 1
ATOM 712 O O . GLU A 1 88 ? 6.963 -6.083 -0.565 1.00 93.56 88 GLU A O 1
ATOM 717 N N . MET A 1 89 ? 6.305 -4.865 -2.335 1.00 94.44 89 MET A N 1
ATOM 718 C CA . MET A 1 89 ? 5.667 -3.772 -1.587 1.00 94.44 89 MET A CA 1
ATOM 719 C C . MET A 1 89 ? 4.381 -4.182 -0.852 1.00 94.44 89 MET A C 1
ATOM 721 O O . MET A 1 89 ? 3.907 -3.427 -0.008 1.00 94.44 89 MET A O 1
ATOM 725 N N . GLY A 1 90 ? 3.795 -5.343 -1.164 1.00 96.12 90 GLY A N 1
ATOM 726 C CA . GLY A 1 90 ? 2.522 -5.801 -0.595 1.00 96.12 90 GLY A CA 1
ATOM 727 C C . GLY A 1 90 ? 1.280 -5.198 -1.260 1.00 96.12 90 GLY A C 1
ATOM 728 O O . GLY A 1 90 ? 0.210 -5.196 -0.663 1.00 96.12 90 GLY A O 1
ATOM 729 N N . ILE A 1 91 ? 1.401 -4.676 -2.481 1.00 96.19 91 ILE A N 1
ATOM 730 C CA . ILE A 1 91 ? 0.266 -4.136 -3.238 1.00 96.19 91 ILE A CA 1
ATOM 731 C C . ILE A 1 91 ? -0.566 -5.286 -3.819 1.00 96.19 91 ILE A C 1
ATOM 733 O O . ILE A 1 91 ? -0.026 -6.203 -4.445 1.00 96.19 91 ILE A O 1
ATOM 737 N N . ASP A 1 92 ? -1.887 -5.236 -3.628 1.00 96.56 92 ASP A N 1
ATOM 738 C CA . ASP A 1 92 ? -2.809 -6.289 -4.071 1.00 96.56 92 ASP A CA 1
ATOM 739 C C . ASP A 1 92 ? -3.361 -6.023 -5.475 1.00 96.56 92 ASP A C 1
ATOM 741 O O . ASP A 1 92 ? -3.581 -6.952 -6.256 1.00 96.56 92 ASP A O 1
ATOM 745 N N . ILE A 1 93 ? -3.609 -4.749 -5.785 1.00 95.00 93 ILE A N 1
ATOM 746 C CA . ILE A 1 93 ? -4.193 -4.280 -7.041 1.00 95.00 93 ILE A CA 1
ATOM 747 C C . ILE A 1 93 ? -3.359 -3.105 -7.545 1.00 95.00 93 ILE A C 1
ATOM 749 O O . ILE A 1 93 ? -2.996 -2.227 -6.771 1.00 95.00 93 ILE A O 1
ATOM 753 N N . LEU A 1 94 ? -3.057 -3.093 -8.842 1.00 91.50 94 LEU A N 1
ATOM 754 C CA . LEU A 1 94 ? -2.404 -1.963 -9.494 1.00 91.50 94 LEU A CA 1
ATOM 755 C C . LEU A 1 94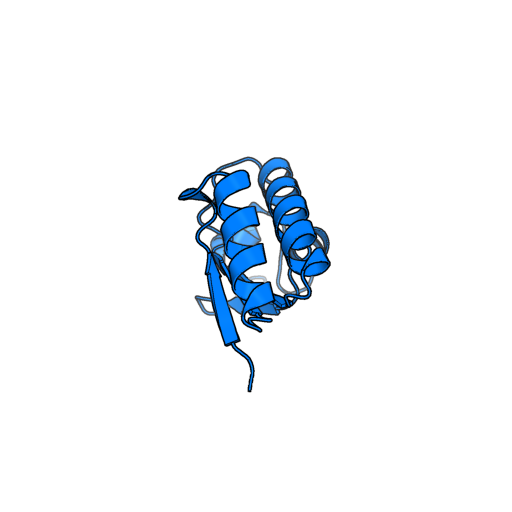 ? -3.415 -1.204 -10.343 1.00 91.50 94 LEU A C 1
ATOM 757 O O . LEU A 1 94 ? -4.012 -1.773 -11.265 1.00 91.50 94 LEU A O 1
ATOM 761 N N . ARG A 1 95 ? -3.556 0.089 -10.064 1.00 90.69 95 ARG A N 1
ATOM 762 C CA . ARG A 1 95 ? -4.255 1.039 -10.921 1.00 90.69 95 ARG A CA 1
ATOM 763 C C . ARG A 1 95 ? -3.227 1.795 -11.755 1.00 90.69 95 ARG A C 1
ATOM 765 O O . ARG A 1 95 ? -2.402 2.536 -11.238 1.00 90.69 95 ARG A O 1
ATOM 772 N N . MET A 1 96 ? -3.292 1.600 -13.066 1.00 86.88 96 MET A N 1
ATOM 773 C CA . MET A 1 96 ? -2.464 2.335 -14.019 1.00 86.88 96 MET A CA 1
ATOM 774 C C . MET A 1 96 ? -3.147 3.666 -14.344 1.00 86.88 96 MET A C 1
ATOM 776 O O . MET A 1 96 ? -4.207 3.662 -14.973 1.00 86.88 96 MET A O 1
ATOM 780 N N . ASP A 1 97 ? -2.561 4.788 -13.924 1.00 82.38 97 ASP A N 1
ATOM 781 C CA . ASP A 1 97 ? -3.146 6.118 -14.172 1.00 82.38 97 ASP A CA 1
ATOM 782 C C . ASP A 1 97 ? -3.062 6.522 -15.655 1.00 82.38 97 ASP A C 1
ATOM 784 O O . ASP A 1 97 ? -3.931 7.205 -16.197 1.00 82.38 97 ASP A O 1
ATOM 788 N N . VAL A 1 98 ? -2.036 6.021 -16.343 1.00 77.75 98 VAL A N 1
ATOM 789 C CA . VAL A 1 98 ? -1.812 6.216 -17.777 1.00 77.75 98 VAL A CA 1
ATOM 790 C C . VAL A 1 98 ? -1.615 4.889 -18.489 1.00 77.75 98 VAL A C 1
ATOM 792 O O . VAL A 1 98 ? -1.182 3.894 -17.903 1.00 77.75 98 VAL A O 1
ATOM 795 N N . GLU A 1 99 ? -1.931 4.884 -19.784 1.00 72.88 99 GLU A N 1
ATOM 796 C CA . GLU A 1 99 ? -1.718 3.720 -20.628 1.00 72.88 99 GLU A CA 1
ATOM 797 C C . GLU A 1 99 ? -0.247 3.303 -20.631 1.00 72.88 99 GLU A C 1
ATOM 799 O O . GLU A 1 99 ? 0.678 4.075 -20.888 1.00 72.88 99 GLU A O 1
ATOM 804 N N . MET A 1 100 ? -0.048 2.025 -20.353 1.00 67.38 100 MET A N 1
ATOM 805 C CA . MET A 1 100 ? 1.239 1.378 -20.449 1.00 67.38 100 MET A CA 1
ATOM 806 C C . MET A 1 100 ? 1.401 0.981 -21.927 1.00 67.38 100 MET A C 1
ATOM 808 O O . MET A 1 100 ? 0.917 -0.065 -22.358 1.00 67.38 100 MET A O 1
ATOM 812 N N . ILE A 1 101 ? 1.985 1.868 -22.744 1.00 66.00 101 ILE A N 1
ATOM 813 C CA . ILE A 1 101 ? 2.290 1.586 -24.156 1.00 66.00 101 ILE A CA 1
ATOM 814 C C . ILE A 1 101 ? 3.646 0.871 -24.223 1.00 66.00 101 ILE A C 1
ATOM 816 O O . ILE A 1 101 ? 4.672 1.503 -23.946 1.00 66.00 101 ILE A O 1
ATOM 820 N N . PRO A 1 102 ? 3.710 -0.420 -24.606 1.00 61.56 102 PRO A N 1
ATOM 821 C CA . PRO A 1 102 ? 4.987 -1.070 -24.856 1.00 61.56 102 PRO A CA 1
ATOM 822 C C . PRO A 1 102 ? 5.706 -0.261 -25.926 1.00 61.56 102 PRO A C 1
ATOM 824 O O . PRO A 1 102 ? 5.095 0.050 -26.953 1.00 61.56 102 PRO A O 1
ATOM 827 N N . ASN A 1 103 ? 6.973 0.089 -25.704 1.00 55.28 103 ASN A N 1
ATOM 828 C CA . ASN A 1 103 ? 7.775 0.778 -26.708 1.00 55.28 103 ASN A CA 1
ATOM 829 C C . ASN A 1 103 ? 7.767 -0.062 -27.997 1.00 55.28 103 ASN A C 1
ATOM 831 O O . ASN A 1 103 ? 8.519 -1.024 -28.147 1.00 55.28 103 ASN A O 1
ATOM 835 N N . LYS A 1 104 ? 6.890 0.284 -28.946 1.00 47.09 104 LYS A N 1
ATOM 836 C CA . LYS A 1 104 ? 6.838 -0.301 -30.287 1.00 47.09 104 LYS A CA 1
ATOM 837 C C . LYS A 1 104 ? 8.004 0.259 -31.094 1.00 47.09 104 LYS A C 1
ATOM 839 O O . LYS A 1 104 ? 7.754 0.945 -32.069 1.00 47.09 104 LYS A O 1
ATOM 844 N N . ASN A 1 105 ? 9.247 0.042 -30.663 1.00 44.28 105 ASN A N 1
ATOM 845 C CA . ASN A 1 105 ? 10.465 0.350 -31.420 1.00 44.28 105 ASN A CA 1
ATOM 846 C C . ASN A 1 105 ? 11.696 -0.363 -30.832 1.00 44.28 105 ASN A C 1
ATOM 848 O O . ASN A 1 105 ? 12.740 0.244 -30.616 1.00 44.28 105 ASN A O 1
ATOM 852 N N . VAL A 1 106 ? 11.597 -1.675 -30.626 1.00 44.22 106 VAL A N 1
ATOM 853 C CA . VAL A 1 106 ? 12.783 -2.537 -30.705 1.00 44.22 106 VAL A CA 1
ATOM 854 C C . VAL A 1 106 ? 12.545 -3.501 -31.862 1.00 44.22 106 VAL A C 1
ATOM 856 O O . VAL A 1 106 ? 11.906 -4.541 -31.716 1.00 44.22 106 VAL A O 1
ATOM 859 N N . LYS A 1 107 ? 12.960 -3.060 -33.051 1.00 36.09 107 LYS A N 1
ATOM 860 C CA . LYS A 1 107 ? 13.355 -3.944 -34.147 1.00 36.09 107 LYS A CA 1
ATOM 861 C C . LYS A 1 107 ? 14.867 -4.068 -34.115 1.00 36.09 107 LYS A C 1
ATOM 863 O O . LYS A 1 107 ? 15.506 -3.025 -33.852 1.00 36.09 107 LYS A O 1
#

Sequence (107 aa):
MKLGLSLYPEQESKEQIEAYLKMGAKYGFDYLFTSIFSVDGTKEEIIQYFQELTKIAHDLGYVVDGDVNTMFFEQNGANYDDLSVFKEMGIDILRMDVEMIPNKNVK

pLDDT: mean 87.12, std 13.07, range [36.09, 98.38]

Foldseek 3Di:
DAAEDEDEPVPDDPVVLLVVLLVCLVVRHAEYEYELVNDDDALVVSLVVLLVNLVSNVVSRHQYEYEDEPVCCVRNVHDPVRPVSCVSSNHRHYDYPDDPDDPPDDD

Secondary structure (DSSP, 8-state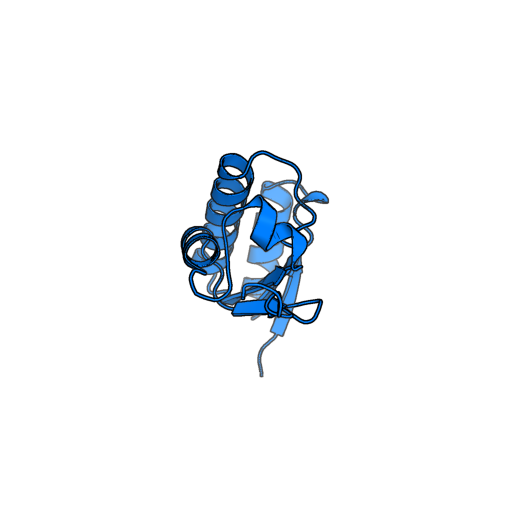):
---EEEE-GGGS-HHHHHHHHHHHHHTT--EEEEESTT--S-HHHHHHHHHHHHHHHHHTTPEEEEEE-HHHHHHHT-BTTB-HHHHHTT-SEEEESS-----S---

InterPro domains:
  IPR008589 6-phospho-N-acetylmuramidase [PTHR38435] (1-101)
  IPR013785 Aldolase-type TIM barrel [G3DSA:3.20.20.70] (1-107)
  IPR017853 Glycoside hydrolase superfamily [SSF51445] (2-99)
  IPR043797 6-phospho-N-acetylmuramidase, N-terminal [PF19200] (3-103)

Radius of gyration: 14.68 Å; chains: 1; bounding box: 36×23×48 Å